Protein AF-A0A9P6KA94-F1 (afdb_monomer)

InterPro domains:
  IPR035969 Rab-GAP-TBC domain superfamily [SSF47923] (2-60)

pLDDT: mean 91.45, std 7.26, range [47.78, 97.81]

Sequence (97 aa):
VLTLCACTPPLEEAMQLWDFLLAWGIHLNIICIIAQMYLIRDDLMKQSSPMKMLRIFPELKAVKIIRETIRMIKLLPDGLYDLLVRHPYDPTVADQI

Secondary structure (DSSP, 8-state):
---TTTTSSPHHHHHHHHHHHHHH-GGGHHHHHHHHHHHTHHHHHH-S-HHHHHHSPPPP-HHHHHHHHHHHHTTS-HHHHHHHHHTTT-GGGGGG-

Solvent-accessible surface area (backbone atoms only — not comparable to full-atom values): 5694 Å² total; per-residue (Å²): 131,95,57,82,54,70,88,43,48,49,66,71,33,31,50,55,42,46,55,49,29,71,75,77,37,66,48,50,54,63,44,38,51,51,28,50,52,60,76,44,40,73,61,44,75,68,43,96,56,45,65,61,49,72,73,54,65,73,70,55,52,32,72,60,25,53,54,42,27,58,55,52,59,77,69,50,56,68,70,59,48,50,46,43,65,40,51,82,79,39,82,66,46,73,80,77,112

Radius of gyration: 14.34 Å; Cα contacts (8 Å, |Δi|>4): 62; chains: 1; bounding box: 34×26×33 Å

Structure (mmCIF, N/CA/C/O backbone):
data_AF-A0A9P6KA94-F1
#
_entry.id   AF-A0A9P6KA94-F1
#
loop_
_atom_site.group_PDB
_atom_site.id
_atom_site.type_symbol
_atom_site.label_atom_id
_atom_site.label_alt_id
_atom_site.label_comp_id
_atom_site.label_asym_id
_atom_site.label_entity_id
_atom_site.label_seq_id
_atom_site.pdbx_PDB_ins_code
_atom_site.Cartn_x
_atom_site.Cartn_y
_atom_site.Cartn_z
_atom_site.occupancy
_atom_site.B_iso_or_equiv
_atom_site.auth_seq_id
_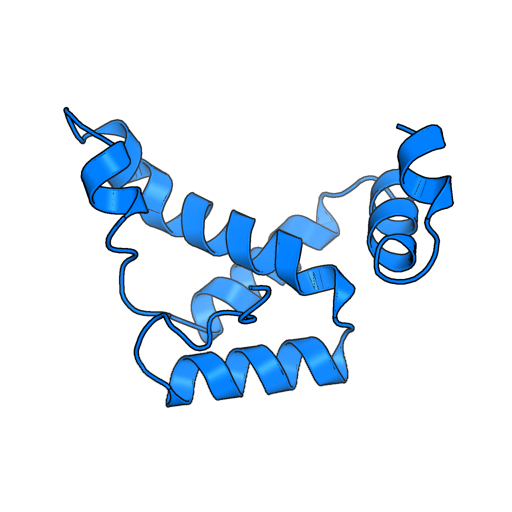atom_site.auth_comp_id
_atom_site.auth_asym_id
_atom_site.auth_atom_id
_atom_site.pdbx_PDB_model_num
ATOM 1 N N . VAL A 1 1 ? 9.177 9.720 7.944 1.00 47.78 1 VAL A N 1
ATOM 2 C CA . VAL A 1 1 ? 9.872 8.411 7.913 1.00 47.78 1 VAL A CA 1
ATOM 3 C C . VAL A 1 1 ? 9.020 7.464 7.085 1.00 47.78 1 VAL A C 1
ATOM 5 O O . VAL A 1 1 ? 7.832 7.373 7.368 1.00 47.78 1 VAL A O 1
ATOM 8 N N . LEU A 1 2 ? 9.572 6.831 6.047 1.00 66.69 2 LEU A N 1
ATOM 9 C CA . LEU A 1 2 ? 8.875 5.786 5.290 1.00 66.69 2 LEU A CA 1
ATOM 10 C C . LEU A 1 2 ? 8.915 4.502 6.126 1.00 66.69 2 LEU A C 1
ATOM 12 O O . LEU A 1 2 ? 9.944 3.841 6.183 1.00 66.69 2 LEU A O 1
ATOM 16 N N . THR A 1 3 ? 7.832 4.197 6.838 1.00 79.06 3 THR A N 1
ATOM 17 C CA . THR A 1 3 ? 7.803 3.067 7.784 1.00 79.06 3 THR A CA 1
ATOM 18 C C . THR A 1 3 ? 7.210 1.795 7.190 1.00 79.06 3 THR A C 1
ATOM 20 O O . THR A 1 3 ? 7.214 0.779 7.868 1.00 79.06 3 THR A O 1
ATOM 23 N N . LEU A 1 4 ? 6.685 1.824 5.956 1.00 80.06 4 LEU A N 1
ATOM 24 C CA . LEU A 1 4 ? 6.036 0.670 5.306 1.00 80.06 4 LEU A CA 1
ATOM 25 C C . LEU A 1 4 ? 5.015 -0.026 6.228 1.00 80.06 4 LEU A C 1
ATOM 27 O O . LEU A 1 4 ? 5.009 -1.243 6.366 1.00 80.06 4 LEU A O 1
ATOM 31 N N . CYS A 1 5 ? 4.173 0.761 6.900 1.00 80.44 5 CYS A N 1
ATOM 32 C CA . CYS A 1 5 ? 3.191 0.296 7.887 1.00 80.44 5 CYS A CA 1
ATOM 33 C C . CYS A 1 5 ? 3.764 -0.298 9.196 1.00 80.44 5 CYS A C 1
ATOM 35 O O . CYS A 1 5 ? 2.978 -0.743 10.023 1.00 80.44 5 CYS A O 1
ATOM 37 N N . ALA A 1 6 ? 5.077 -0.223 9.468 1.00 81.12 6 ALA A N 1
ATOM 38 C CA . ALA A 1 6 ? 5.692 -0.737 10.709 1.00 81.12 6 ALA A CA 1
ATOM 39 C C . ALA A 1 6 ? 5.104 -0.152 12.007 1.00 81.12 6 ALA A C 1
ATOM 41 O O . ALA A 1 6 ? 5.257 -0.731 13.078 1.00 81.12 6 ALA A O 1
ATOM 42 N N . CYS A 1 7 ? 4.482 1.028 11.930 1.00 81.81 7 CYS A N 1
ATOM 43 C CA . CYS A 1 7 ? 3.904 1.722 13.082 1.00 81.81 7 CYS A CA 1
ATOM 44 C C . CYS A 1 7 ? 2.398 1.477 13.248 1.00 81.81 7 CYS A C 1
ATOM 46 O O . CYS A 1 7 ? 1.806 2.032 14.171 1.00 81.81 7 CYS A O 1
ATOM 48 N N . THR A 1 8 ? 1.780 0.681 12.371 1.00 82.31 8 THR A N 1
ATOM 49 C CA . THR A 1 8 ? 0.367 0.311 12.475 1.00 82.31 8 THR A CA 1
ATOM 50 C C . THR A 1 8 ? 0.285 -1.123 13.000 1.00 82.31 8 THR A C 1
ATOM 52 O O . THR A 1 8 ? 0.821 -2.027 12.362 1.00 82.31 8 THR A O 1
ATOM 55 N N . PRO A 1 9 ? -0.335 -1.369 14.163 1.00 85.69 9 PRO A N 1
ATOM 56 C CA . PRO A 1 9 ? -0.457 -2.720 14.700 1.00 85.69 9 PRO A CA 1
ATOM 57 C C . PRO A 1 9 ? -1.427 -3.578 13.865 1.00 85.69 9 PRO A C 1
ATOM 59 O O . PRO A 1 9 ? -2.281 -3.019 13.172 1.00 85.69 9 PRO A O 1
ATOM 62 N N . PRO A 1 10 ? -1.374 -4.917 13.978 1.00 91.62 10 PRO A N 1
ATOM 63 C CA . PRO A 1 10 ? -0.339 -5.714 14.643 1.00 91.62 10 PRO A CA 1
ATOM 64 C C . PRO A 1 10 ? 0.870 -5.999 13.725 1.00 91.62 10 PRO A C 1
ATOM 66 O O . PRO A 1 10 ? 0.766 -5.962 12.500 1.00 91.62 10 PRO A O 1
ATOM 69 N N . LEU A 1 11 ? 2.027 -6.322 14.321 1.00 90.50 11 LEU A N 1
ATOM 70 C CA . LEU A 1 11 ? 3.278 -6.570 13.583 1.00 90.50 11 LEU A CA 1
ATOM 71 C C . LEU A 1 11 ? 3.181 -7.757 12.612 1.00 90.50 11 LEU A C 1
ATOM 73 O O . LEU A 1 11 ? 3.747 -7.693 11.528 1.00 90.50 11 LEU A O 1
ATOM 77 N N . GLU A 1 12 ? 2.456 -8.816 12.971 1.00 93.06 12 GLU A N 1
ATOM 78 C CA . GLU A 1 12 ? 2.278 -10.002 12.117 1.00 93.06 12 GLU A CA 1
ATOM 79 C C . GLU A 1 12 ? 1.638 -9.647 10.764 1.00 93.06 12 GLU A C 1
ATOM 81 O O . GLU A 1 12 ? 2.099 -10.077 9.709 1.00 93.06 12 GLU A O 1
ATOM 86 N N . GLU A 1 13 ? 0.639 -8.764 10.779 1.00 95.12 13 GLU A N 1
ATOM 87 C CA . GLU A 1 13 ? -0.016 -8.266 9.567 1.00 95.12 13 GLU A CA 1
ATOM 88 C C . GLU A 1 13 ? 0.932 -7.357 8.761 1.00 95.12 13 GLU A C 1
ATOM 90 O O . GLU A 1 13 ? 0.955 -7.402 7.530 1.00 95.12 13 GLU A O 1
ATOM 95 N N . ALA A 1 14 ? 1.774 -6.562 9.431 1.00 93.00 14 ALA A N 1
ATOM 96 C CA . ALA A 1 14 ? 2.810 -5.781 8.754 1.00 93.00 14 ALA A CA 1
ATOM 97 C C . ALA A 1 14 ? 3.855 -6.683 8.071 1.00 93.00 14 ALA A C 1
ATOM 99 O O . ALA A 1 14 ? 4.220 -6.424 6.925 1.00 93.00 14 ALA A O 1
ATOM 100 N N . MET A 1 15 ? 4.282 -7.771 8.722 1.00 94.50 15 MET A N 1
ATOM 101 C CA . MET A 1 15 ? 5.195 -8.758 8.135 1.00 94.50 15 MET A CA 1
ATOM 102 C C . MET A 1 15 ? 4.586 -9.412 6.893 1.00 94.50 15 MET A C 1
ATOM 104 O O . MET A 1 15 ? 5.240 -9.475 5.856 1.00 94.50 15 MET A O 1
ATOM 108 N N . GLN A 1 16 ? 3.309 -9.801 6.947 1.00 95.88 16 GLN A N 1
ATOM 109 C CA . GLN A 1 16 ? 2.626 -10.367 5.784 1.00 95.88 16 GLN A CA 1
ATOM 110 C C . GLN A 1 16 ? 2.526 -9.368 4.615 1.00 95.88 16 GLN A C 1
ATOM 112 O O . GLN A 1 16 ? 2.644 -9.751 3.448 1.00 95.88 16 GLN A O 1
ATOM 117 N N . LEU A 1 17 ? 2.328 -8.076 4.900 1.00 95.38 17 LEU A N 1
ATOM 118 C CA . LEU A 1 17 ? 2.397 -7.036 3.870 1.00 95.38 17 LEU A CA 1
ATOM 119 C C . LEU A 1 17 ? 3.804 -6.899 3.289 1.00 95.38 17 LEU A C 1
ATOM 121 O O . LEU A 1 17 ? 3.938 -6.677 2.087 1.00 95.38 17 LEU A O 1
ATOM 125 N N . TRP A 1 18 ? 4.848 -7.036 4.103 1.00 95.56 18 TRP A N 1
ATOM 126 C CA . TRP A 1 18 ? 6.225 -6.993 3.617 1.00 95.56 18 TRP A CA 1
ATOM 127 C C . TRP A 1 18 ? 6.560 -8.179 2.728 1.00 95.56 18 TRP A C 1
ATOM 129 O O . TRP A 1 18 ? 7.160 -7.959 1.681 1.00 95.56 18 TRP A O 1
ATOM 139 N N . ASP A 1 19 ? 6.106 -9.387 3.059 1.00 97.00 19 ASP A N 1
ATOM 140 C CA . ASP A 1 19 ? 6.265 -10.553 2.183 1.00 97.00 19 ASP A CA 1
ATOM 141 C C . ASP A 1 19 ? 5.652 -10.287 0.801 1.00 97.00 19 ASP A C 1
ATOM 143 O O . ASP A 1 19 ? 6.269 -10.547 -0.233 1.00 97.00 19 ASP A O 1
ATOM 147 N N . PHE A 1 20 ? 4.461 -9.681 0.769 1.00 96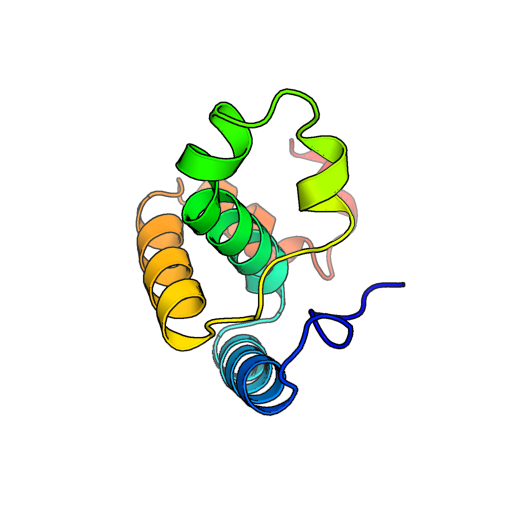.75 20 PHE A N 1
ATOM 148 C CA . PHE A 1 20 ? 3.816 -9.270 -0.475 1.00 96.75 20 PHE A CA 1
ATOM 149 C C . PHE A 1 20 ? 4.622 -8.204 -1.235 1.00 96.75 20 PHE A C 1
ATOM 151 O O . PHE A 1 20 ? 4.856 -8.357 -2.433 1.00 96.75 20 PHE A O 1
ATOM 158 N N . LEU A 1 21 ? 5.072 -7.143 -0.559 1.00 95.69 21 LEU A N 1
ATOM 159 C CA . LEU A 1 21 ? 5.844 -6.061 -1.182 1.00 95.69 21 LEU A CA 1
ATOM 160 C C . LEU A 1 21 ? 7.211 -6.534 -1.691 1.00 95.69 21 LEU A C 1
ATOM 162 O O . LEU A 1 21 ? 7.660 -6.078 -2.739 1.00 95.69 21 LEU A O 1
ATOM 166 N N . LEU A 1 22 ? 7.870 -7.449 -0.980 1.00 95.44 22 LEU A N 1
ATOM 167 C CA . LEU A 1 22 ? 9.151 -8.022 -1.390 1.00 95.44 22 LEU A CA 1
ATOM 168 C C . LEU A 1 22 ? 8.990 -8.983 -2.573 1.00 95.44 22 LEU A C 1
ATOM 170 O O . LEU A 1 22 ? 9.849 -9.003 -3.450 1.00 95.44 22 LEU A O 1
ATOM 174 N N . ALA A 1 23 ? 7.888 -9.735 -2.635 1.00 96.75 23 ALA A N 1
ATOM 175 C CA . ALA A 1 23 ? 7.617 -10.652 -3.741 1.00 96.75 23 ALA A CA 1
ATOM 176 C C . ALA A 1 23 ? 7.127 -9.948 -5.020 1.00 96.75 23 ALA A C 1
ATOM 178 O O . ALA A 1 23 ? 7.490 -10.364 -6.118 1.00 96.75 23 ALA A O 1
ATOM 179 N N . TRP A 1 24 ? 6.300 -8.903 -4.897 1.00 94.75 24 TRP A N 1
ATOM 180 C CA . TRP A 1 24 ? 5.635 -8.249 -6.039 1.00 94.75 24 TRP A CA 1
ATOM 181 C C . TRP A 1 24 ? 6.200 -6.870 -6.392 1.00 94.75 24 TRP A C 1
ATOM 183 O O . TRP A 1 24 ? 5.965 -6.369 -7.491 1.00 94.75 24 TRP A O 1
ATOM 193 N N . GLY A 1 25 ? 6.966 -6.259 -5.491 1.00 95.06 25 GLY A N 1
ATOM 194 C CA . GLY A 1 25 ? 7.650 -4.989 -5.699 1.00 95.06 25 GLY A CA 1
ATOM 195 C C . GLY A 1 25 ? 7.185 -3.881 -4.753 1.00 95.06 25 GLY A C 1
ATOM 196 O O . GLY A 1 25 ? 5.994 -3.663 -4.518 1.00 95.06 25 GLY A O 1
ATOM 197 N N . ILE A 1 26 ? 8.158 -3.112 -4.253 1.00 95.06 26 ILE A N 1
ATOM 198 C CA . ILE A 1 26 ? 7.937 -2.069 -3.239 1.00 95.06 26 ILE A CA 1
ATOM 199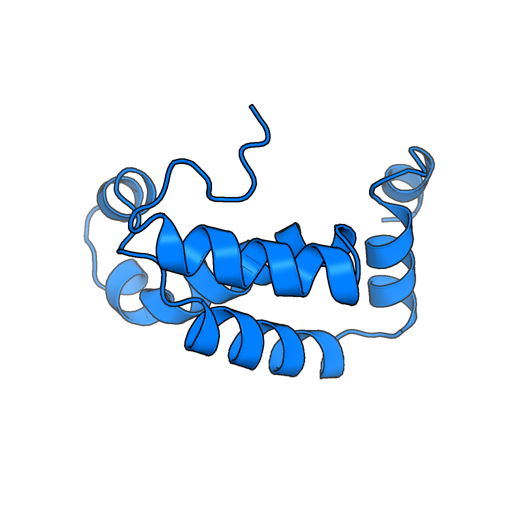 C C . ILE A 1 26 ? 7.061 -0.911 -3.730 1.00 95.06 26 ILE A C 1
ATOM 201 O O . ILE A 1 26 ? 6.424 -0.226 -2.929 1.00 95.06 26 ILE A O 1
ATOM 205 N N . HIS A 1 27 ? 6.977 -0.726 -5.051 1.00 94.81 27 HIS A N 1
ATOM 206 C CA . HIS A 1 27 ? 6.121 0.273 -5.683 1.00 94.81 27 HIS A CA 1
ATOM 207 C C . HIS A 1 27 ? 4.641 0.129 -5.286 1.00 94.81 27 HIS A C 1
ATOM 209 O O . HIS A 1 27 ? 3.900 1.111 -5.250 1.00 94.81 27 HIS A O 1
ATOM 215 N N . LEU A 1 28 ? 4.208 -1.079 -4.913 1.00 96.25 28 LEU A N 1
ATOM 216 C CA . LEU A 1 28 ? 2.834 -1.352 -4.498 1.00 96.25 28 LEU A CA 1
ATOM 217 C C . LEU A 1 28 ? 2.474 -0.776 -3.123 1.00 96.25 28 LEU A C 1
ATOM 219 O O . LEU A 1 28 ? 1.291 -0.733 -2.784 1.00 96.25 28 LEU A O 1
ATOM 223 N N . ASN A 1 29 ? 3.443 -0.283 -2.343 1.00 94.69 29 ASN A N 1
ATOM 224 C CA . ASN A 1 29 ? 3.183 0.286 -1.020 1.00 94.69 29 ASN A CA 1
ATOM 225 C C . ASN A 1 29 ? 2.173 1.449 -1.066 1.00 94.69 29 ASN A C 1
ATOM 227 O O . ASN A 1 29 ? 1.309 1.542 -0.196 1.00 94.69 29 ASN A O 1
ATOM 231 N N . ILE A 1 30 ? 2.223 2.293 -2.104 1.00 93.44 30 ILE A N 1
ATOM 232 C CA . ILE A 1 30 ? 1.252 3.387 -2.285 1.00 93.44 30 ILE A CA 1
ATOM 233 C C . ILE A 1 30 ? -0.166 2.825 -2.443 1.00 93.44 30 ILE A C 1
ATOM 235 O O . ILE A 1 30 ? -1.098 3.296 -1.790 1.00 93.44 30 ILE A O 1
ATOM 239 N N . ILE A 1 31 ? -0.332 1.774 -3.247 1.00 96.12 31 ILE A N 1
ATOM 240 C CA . ILE A 1 31 ? -1.637 1.141 -3.457 1.00 96.12 31 ILE A CA 1
ATOM 241 C C . ILE A 1 31 ? -2.118 0.446 -2.179 1.00 96.12 31 ILE A C 1
ATOM 243 O O . ILE A 1 31 ? -3.296 0.546 -1.853 1.00 96.12 31 ILE A O 1
ATOM 247 N N . CYS A 1 32 ? -1.228 -0.165 -1.390 1.00 95.50 32 CYS A N 1
ATOM 248 C CA . CYS A 1 32 ? -1.579 -0.715 -0.077 1.00 95.50 32 CYS A CA 1
ATOM 249 C C . CYS A 1 32 ? -2.126 0.353 0.885 1.00 95.50 32 CYS A C 1
ATOM 251 O O . CYS A 1 32 ? -3.037 0.066 1.663 1.00 95.50 32 CYS A O 1
ATOM 253 N N . ILE A 1 33 ? -1.610 1.585 0.847 1.00 92.81 33 ILE A N 1
ATOM 254 C CA . ILE A 1 33 ? -2.138 2.701 1.651 1.00 92.81 33 ILE A CA 1
ATOM 255 C C . ILE A 1 33 ? -3.517 3.131 1.132 1.00 92.81 33 ILE A C 1
ATOM 257 O O . ILE A 1 33 ? -4.449 3.300 1.920 1.00 92.81 33 ILE A O 1
ATOM 261 N N . ILE A 1 34 ? -3.685 3.240 -0.189 1.00 94.75 34 ILE A N 1
ATOM 262 C CA . ILE A 1 34 ? -4.981 3.564 -0.809 1.00 94.75 34 ILE A CA 1
ATOM 263 C C . ILE A 1 34 ? -6.025 2.488 -0.478 1.00 94.75 34 ILE A C 1
ATOM 265 O O . ILE A 1 34 ? -7.152 2.816 -0.112 1.00 94.75 34 ILE A O 1
ATOM 269 N N . ALA A 1 35 ? -5.649 1.211 -0.525 1.00 95.81 35 ALA A N 1
ATOM 270 C CA . ALA A 1 35 ? -6.492 0.087 -0.138 1.00 95.81 35 ALA A CA 1
ATOM 271 C C . ALA A 1 35 ? -6.919 0.173 1.336 1.00 95.81 35 ALA A C 1
ATOM 273 O O . ALA A 1 35 ? -8.097 -0.008 1.640 1.00 95.81 35 ALA A O 1
ATOM 274 N N . GLN A 1 36 ? -6.006 0.516 2.252 1.00 93.19 36 GLN A N 1
ATOM 275 C CA . GLN A 1 36 ? -6.348 0.749 3.661 1.00 93.19 36 GLN A CA 1
ATOM 276 C C . GLN A 1 36 ? -7.374 1.874 3.823 1.00 93.19 36 GLN A C 1
ATOM 278 O O . GLN A 1 36 ? -8.372 1.690 4.518 1.00 93.19 36 GLN A O 1
ATOM 283 N N . MET A 1 37 ? -7.170 3.010 3.148 1.00 92.69 37 MET A N 1
ATOM 284 C CA . MET A 1 37 ? -8.116 4.131 3.170 1.00 92.69 37 MET A CA 1
ATOM 285 C C . MET A 1 37 ? -9.476 3.743 2.588 1.00 92.69 37 MET A C 1
ATOM 287 O O . MET A 1 37 ? -10.518 4.090 3.141 1.00 92.69 37 MET A O 1
ATOM 291 N N . TYR A 1 38 ? -9.474 2.986 1.494 1.00 95.00 38 TYR A N 1
ATOM 292 C CA . TYR A 1 38 ? -10.687 2.502 0.854 1.00 95.00 38 TYR A CA 1
ATOM 293 C C . TYR A 1 38 ? -11.490 1.570 1.770 1.00 95.00 38 TYR A C 1
ATOM 295 O O . TYR A 1 38 ? -12.713 1.687 1.836 1.00 95.00 38 TYR A O 1
ATOM 303 N N . LEU A 1 39 ? -10.821 0.686 2.518 1.00 93.94 39 LEU A N 1
ATOM 304 C CA . LEU A 1 39 ? -11.470 -0.232 3.461 1.00 93.94 39 LEU A CA 1
ATOM 305 C C . LEU A 1 39 ? -12.167 0.488 4.624 1.00 93.94 39 LEU A C 1
ATOM 307 O O . LEU A 1 39 ? -13.119 -0.056 5.176 1.00 93.94 39 LEU A O 1
ATOM 311 N N . ILE A 1 40 ? -11.717 1.693 4.983 1.00 93.00 40 ILE A N 1
ATOM 312 C CA . ILE A 1 40 ? -12.287 2.497 6.076 1.00 93.00 40 ILE A CA 1
ATOM 313 C C . ILE A 1 40 ? -13.150 3.659 5.567 1.00 93.00 40 ILE A C 1
ATOM 315 O O . ILE A 1 40 ? -13.614 4.474 6.361 1.00 93.00 40 ILE A O 1
ATOM 319 N N . ARG A 1 41 ? -13.360 3.768 4.248 1.00 93.81 41 ARG A N 1
ATOM 320 C CA . ARG A 1 41 ? -13.955 4.956 3.614 1.00 93.81 41 ARG A CA 1
ATOM 321 C C . ARG A 1 41 ? -15.345 5.291 4.164 1.00 93.81 41 ARG A C 1
ATOM 323 O O . ARG A 1 41 ? -15.658 6.458 4.357 1.00 93.81 41 ARG A O 1
ATOM 330 N N . ASP A 1 42 ? -16.176 4.279 4.418 1.00 93.50 42 ASP A N 1
ATOM 331 C CA . ASP A 1 42 ? -17.572 4.494 4.802 1.00 93.50 42 ASP A CA 1
ATOM 332 C C . ASP A 1 42 ? -17.643 5.031 6.237 1.00 93.50 42 ASP A C 1
ATOM 334 O O . ASP A 1 42 ? -18.499 5.856 6.550 1.00 93.50 42 ASP A O 1
ATOM 338 N N . ASP A 1 43 ? -16.713 4.610 7.095 1.00 90.94 43 ASP A N 1
ATOM 339 C CA . ASP A 1 43 ? -16.558 5.137 8.448 1.00 90.94 43 ASP A CA 1
ATOM 340 C C . ASP A 1 43 ? -15.941 6.538 8.413 1.00 90.94 43 ASP A C 1
ATOM 342 O O . ASP A 1 43 ? -16.423 7.443 9.094 1.00 90.94 43 ASP A O 1
ATOM 346 N N . LEU A 1 44 ? -14.939 6.747 7.552 1.00 90.56 44 LEU A N 1
ATOM 347 C CA . LEU A 1 44 ? -14.284 8.038 7.355 1.00 90.56 44 LEU A CA 1
ATOM 348 C C . LEU A 1 44 ? -15.281 9.121 6.913 1.00 90.56 44 LEU A C 1
ATOM 350 O O . LEU A 1 44 ? -15.259 10.223 7.455 1.00 90.56 44 LEU A O 1
ATOM 354 N N . MET A 1 45 ? -16.187 8.795 5.986 1.00 91.69 45 MET A N 1
ATOM 355 C CA . MET A 1 45 ? -17.213 9.715 5.474 1.00 91.69 45 MET A CA 1
ATOM 356 C C . MET A 1 45 ? -18.327 10.017 6.489 1.00 91.69 45 MET A C 1
ATOM 358 O O . MET A 1 45 ? -19.013 11.027 6.356 1.00 91.69 45 MET A O 1
ATOM 362 N N . LYS A 1 46 ? -18.515 9.169 7.510 1.00 92.56 46 LYS A N 1
ATOM 363 C CA . LYS A 1 46 ? -19.490 9.389 8.596 1.00 92.56 46 LYS A CA 1
ATOM 364 C C . LYS A 1 46 ? -18.922 10.211 9.756 1.00 92.56 46 LYS A C 1
ATOM 366 O O . LYS A 1 46 ? -19.690 10.718 10.572 1.00 92.56 46 LYS A O 1
ATOM 371 N N . GLN A 1 47 ? -17.599 10.320 9.878 1.00 88.69 47 GLN A N 1
ATOM 372 C CA . GLN A 1 47 ? -16.962 11.031 10.985 1.00 88.69 47 GLN A CA 1
ATOM 373 C C . GLN A 1 47 ? -17.073 12.550 10.821 1.00 88.69 47 GLN A C 1
ATOM 375 O O . GLN A 1 47 ? -16.696 13.112 9.798 1.00 88.69 47 GLN A O 1
ATOM 380 N N . SER A 1 48 ? -17.484 13.240 11.888 1.00 88.81 48 SER A N 1
ATOM 381 C CA . SER A 1 48 ? -17.496 14.711 11.940 1.00 88.81 48 SER A CA 1
ATOM 382 C C . SER A 1 48 ? -16.092 15.326 11.924 1.00 88.81 48 SER A C 1
ATOM 384 O O . SER A 1 48 ? -15.920 16.486 11.560 1.00 88.81 48 SER A O 1
ATOM 386 N N . SER A 1 49 ? -15.071 14.551 12.309 1.00 88.38 49 SER A N 1
ATOM 387 C CA . SER A 1 49 ? -13.661 14.937 12.236 1.00 88.38 49 SER A CA 1
ATOM 388 C C . SER A 1 49 ? -12.816 13.780 11.680 1.00 88.38 49 SER A C 1
ATOM 390 O O . SER A 1 49 ? -12.206 13.034 12.452 1.00 88.38 49 SER A O 1
ATOM 392 N N . PRO A 1 50 ? -12.744 13.625 10.343 1.00 86.44 50 PRO A N 1
ATOM 393 C CA . PRO A 1 50 ? -12.014 12.535 9.677 1.00 86.44 50 PRO A CA 1
ATOM 394 C C . PRO A 1 50 ? -10.536 12.451 10.085 1.00 86.44 50 PRO A C 1
ATOM 396 O O . PRO A 1 50 ? -9.960 11.372 10.208 1.00 86.44 50 PRO A O 1
ATOM 399 N N . MET A 1 51 ? -9.939 13.604 10.395 1.00 86.31 51 MET A N 1
ATOM 400 C CA . MET A 1 51 ? -8.563 13.725 10.882 1.00 86.31 51 MET A CA 1
ATOM 401 C C . MET A 1 51 ? -8.280 12.915 12.154 1.00 86.31 51 MET A C 1
ATOM 403 O O . MET A 1 51 ? -7.142 12.497 12.355 1.00 86.31 51 MET A O 1
ATOM 407 N N . LYS A 1 52 ? -9.276 12.673 13.019 1.00 84.00 52 LYS A N 1
ATOM 408 C CA . LYS A 1 52 ? -9.085 11.821 14.206 1.00 84.00 52 LYS A CA 1
ATOM 409 C C . LYS A 1 52 ? -8.818 10.370 13.812 1.00 84.00 52 LYS A C 1
ATOM 411 O O . LYS A 1 52 ? -7.911 9.754 14.360 1.00 84.00 52 LYS A O 1
ATOM 416 N N . MET A 1 53 ? -9.565 9.865 12.834 1.00 83.25 53 MET A N 1
ATOM 417 C CA . MET A 1 53 ? -9.421 8.500 12.330 1.00 83.25 53 MET A CA 1
ATOM 418 C C . MET A 1 53 ? -8.133 8.325 11.518 1.00 83.25 53 MET A C 1
ATOM 420 O O . MET A 1 53 ? -7.472 7.304 11.626 1.00 83.25 53 MET A O 1
ATOM 424 N N . LEU A 1 54 ? -7.713 9.345 10.763 1.00 84.00 54 LEU A N 1
ATOM 425 C CA . LEU A 1 54 ? -6.449 9.291 10.015 1.00 84.00 54 LEU A CA 1
ATOM 426 C C . LEU A 1 54 ? -5.204 9.370 10.913 1.00 84.00 54 LEU A C 1
ATOM 428 O O . LEU A 1 54 ? -4.133 8.929 10.508 1.00 84.00 54 LEU A O 1
ATOM 432 N N . ARG A 1 55 ? -5.322 9.927 12.126 1.00 83.50 55 ARG A N 1
ATOM 433 C CA . ARG A 1 55 ? -4.230 9.928 13.117 1.00 83.50 55 ARG A CA 1
ATOM 434 C C . ARG A 1 55 ? -4.072 8.588 13.826 1.00 83.50 55 ARG A C 1
ATOM 436 O O . ARG A 1 55 ? -2.959 8.247 14.209 1.00 83.50 55 ARG A O 1
ATOM 443 N N . ILE A 1 56 ? -5.171 7.865 14.021 1.00 81.50 56 ILE A N 1
ATOM 444 C CA . ILE A 1 56 ? -5.195 6.548 14.659 1.00 81.50 56 ILE A CA 1
ATOM 445 C C . ILE A 1 56 ? -5.801 5.583 13.650 1.00 81.50 56 ILE A C 1
ATOM 447 O O . ILE A 1 56 ? -7.003 5.309 13.673 1.00 81.50 56 ILE A O 1
ATOM 451 N N . PHE A 1 57 ? -4.959 5.122 12.727 1.00 82.06 57 PHE A N 1
ATOM 452 C CA . PHE A 1 57 ? -5.389 4.155 11.731 1.00 82.06 57 PHE A CA 1
ATOM 453 C C . PHE A 1 57 ? -5.881 2.875 12.418 1.00 82.06 57 PHE A C 1
ATOM 455 O O . PHE A 1 57 ? -5.286 2.451 13.414 1.00 82.06 57 PHE A O 1
ATOM 462 N N . PRO A 1 58 ? -6.948 2.248 11.900 1.00 86.56 58 PRO A N 1
ATOM 463 C CA . PRO A 1 58 ? -7.365 0.938 12.374 1.00 86.56 58 PRO A CA 1
ATOM 464 C C . PRO A 1 58 ? -6.258 -0.101 12.207 1.00 86.56 58 PRO A C 1
ATOM 466 O O . PRO A 1 58 ? -5.346 0.070 11.397 1.00 86.56 58 PRO A O 1
ATOM 469 N N . GLU A 1 59 ? -6.385 -1.200 12.945 1.00 90.88 59 GLU A N 1
ATOM 470 C CA . GLU A 1 59 ? -5.467 -2.331 12.834 1.00 90.88 59 GLU A CA 1
ATOM 471 C C . GLU A 1 59 ? -5.337 -2.827 11.389 1.00 90.88 59 GLU A C 1
ATOM 473 O O . GLU A 1 59 ? -6.321 -2.896 10.635 1.00 90.88 59 GLU A O 1
ATOM 478 N N . LEU A 1 60 ? -4.111 -3.200 11.025 1.00 90.50 60 LEU A N 1
ATOM 479 C CA . LEU A 1 60 ? -3.794 -3.789 9.735 1.00 90.50 60 LEU A CA 1
ATOM 480 C C . LEU A 1 60 ? -4.560 -5.095 9.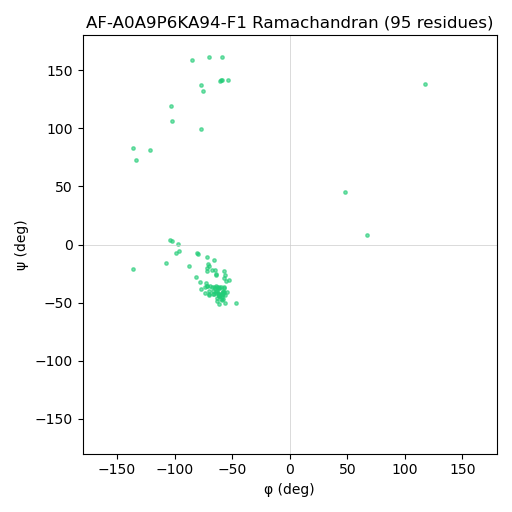539 1.00 90.50 60 LEU A C 1
ATOM 482 O O . LEU A 1 60 ? -4.725 -5.904 10.446 1.00 90.50 60 LEU A O 1
ATOM 486 N N . LYS A 1 61 ? -5.024 -5.285 8.306 1.00 94.38 61 LYS A N 1
ATOM 487 C CA . LYS A 1 61 ? -5.671 -6.513 7.837 1.00 94.38 61 LYS A CA 1
ATOM 488 C C . LYS A 1 61 ? -5.053 -6.869 6.494 1.00 94.38 61 LYS A C 1
ATOM 490 O O . LYS A 1 61 ? -5.673 -6.650 5.451 1.00 94.38 61 LYS A O 1
ATOM 495 N N . ALA A 1 62 ? -3.816 -7.345 6.516 1.00 95.31 62 ALA A N 1
ATOM 496 C CA . ALA A 1 62 ? -2.946 -7.611 5.380 1.00 95.31 62 ALA A CA 1
ATOM 497 C C . ALA A 1 62 ? -3.662 -8.377 4.275 1.00 95.31 62 ALA A C 1
ATOM 499 O O . ALA A 1 62 ? -3.704 -7.904 3.146 1.00 95.31 62 ALA A O 1
ATOM 500 N N . VAL A 1 63 ? -4.337 -9.486 4.588 1.00 96.50 63 VAL A N 1
ATOM 501 C CA . VAL A 1 63 ? -5.073 -10.273 3.580 1.00 96.50 63 VAL A CA 1
ATOM 502 C C . VAL A 1 63 ? -6.134 -9.437 2.850 1.00 96.50 63 VAL A C 1
ATOM 504 O O . VAL A 1 63 ? -6.298 -9.563 1.633 1.00 96.50 63 VAL A O 1
ATOM 507 N N . LYS A 1 64 ? -6.859 -8.568 3.567 1.00 97.06 64 LYS A N 1
ATOM 508 C CA . LYS A 1 64 ? -7.866 -7.678 2.961 1.00 97.06 64 LYS A CA 1
ATOM 509 C C . LYS A 1 64 ? -7.203 -6.592 2.122 1.00 97.06 64 LYS A C 1
ATOM 511 O O . LYS A 1 64 ? -7.664 -6.332 1.015 1.00 97.06 64 LYS A O 1
ATOM 516 N N . ILE A 1 65 ? -6.124 -6.007 2.637 1.00 96.94 65 ILE A N 1
ATOM 517 C CA . ILE A 1 65 ? -5.346 -4.967 1.960 1.00 96.94 65 ILE A CA 1
ATOM 518 C C . ILE A 1 65 ? -4.757 -5.522 0.661 1.00 96.94 65 ILE A C 1
ATOM 520 O O . ILE A 1 65 ? -5.012 -4.958 -0.390 1.00 96.94 65 ILE A O 1
ATOM 524 N N . ILE A 1 66 ? -4.070 -6.666 0.697 1.00 97.38 66 ILE A N 1
ATOM 525 C CA . ILE A 1 66 ? -3.469 -7.324 -0.475 1.00 97.38 66 ILE A CA 1
ATOM 526 C C . ILE A 1 66 ? -4.534 -7.638 -1.526 1.00 97.38 66 ILE A C 1
ATOM 528 O O . ILE A 1 66 ? -4.352 -7.341 -2.706 1.00 97.38 66 ILE A O 1
ATOM 532 N N . ARG A 1 67 ? -5.672 -8.212 -1.111 1.00 97.81 67 ARG A N 1
ATOM 533 C CA . ARG A 1 67 ? -6.776 -8.523 -2.029 1.00 97.81 67 ARG A CA 1
ATOM 534 C C . ARG A 1 67 ? -7.282 -7.271 -2.740 1.00 97.81 67 ARG A C 1
ATOM 536 O O . ARG A 1 67 ? -7.506 -7.302 -3.949 1.00 97.81 67 ARG A O 1
ATOM 543 N N . GLU A 1 68 ? -7.469 -6.192 -1.990 1.00 97.81 68 GLU A N 1
ATOM 544 C CA . GLU A 1 68 ? -7.950 -4.927 -2.529 1.00 97.81 68 GLU A CA 1
ATOM 545 C C . GLU A 1 68 ? -6.895 -4.255 -3.419 1.00 97.81 68 GLU A C 1
ATOM 547 O O . GLU A 1 68 ? -7.222 -3.808 -4.514 1.00 97.81 68 GLU A O 1
ATOM 552 N N . THR A 1 69 ? -5.619 -4.299 -3.030 1.00 97.44 69 THR A N 1
ATOM 553 C CA . THR A 1 69 ? -4.483 -3.844 -3.840 1.00 97.44 69 THR A CA 1
ATOM 554 C C . THR A 1 69 ? -4.450 -4.548 -5.196 1.00 97.44 69 THR A C 1
ATOM 556 O O . THR A 1 69 ? -4.421 -3.885 -6.230 1.00 97.44 69 THR A O 1
ATOM 559 N N . ILE A 1 70 ? -4.543 -5.883 -5.227 1.00 96.69 70 ILE A N 1
ATOM 560 C CA . ILE A 1 70 ? -4.571 -6.657 -6.481 1.00 96.69 70 ILE A CA 1
ATOM 561 C C . ILE A 1 70 ? -5.792 -6.285 -7.334 1.00 96.69 70 ILE A C 1
ATOM 563 O O . ILE A 1 70 ? -5.692 -6.225 -8.560 1.00 96.69 70 ILE A O 1
ATOM 567 N N . ARG A 1 71 ? -6.950 -6.032 -6.708 1.00 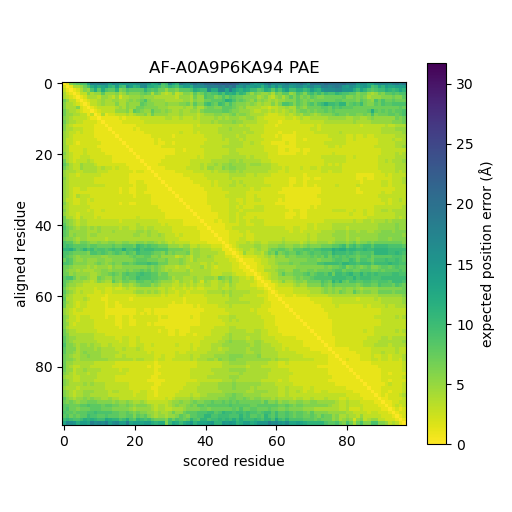97.56 71 ARG A N 1
ATOM 568 C CA . ARG A 1 71 ? -8.151 -5.573 -7.419 1.00 97.56 71 ARG A CA 1
ATOM 569 C C . ARG A 1 71 ? -7.924 -4.206 -8.063 1.00 97.56 71 ARG A C 1
ATOM 571 O O . ARG A 1 71 ? -8.268 -4.042 -9.227 1.00 97.56 71 ARG A O 1
ATOM 578 N N . MET A 1 72 ? -7.341 -3.259 -7.329 1.00 96.94 72 MET A N 1
ATOM 579 C CA . MET A 1 72 ? -7.079 -1.895 -7.795 1.00 96.94 72 MET A CA 1
ATOM 580 C C . MET A 1 72 ? -6.055 -1.852 -8.928 1.00 96.94 72 MET A C 1
ATOM 582 O O . MET A 1 72 ? -6.293 -1.158 -9.908 1.00 96.94 72 MET A O 1
ATOM 586 N N . ILE A 1 73 ? -4.969 -2.630 -8.844 1.00 96.06 73 ILE A N 1
ATOM 587 C CA . ILE A 1 73 ? -3.926 -2.672 -9.887 1.00 96.06 73 ILE A CA 1
ATOM 588 C C . ILE A 1 73 ? -4.519 -3.052 -11.247 1.00 96.06 73 ILE A C 1
ATOM 590 O O . ILE A 1 73 ? -4.190 -2.436 -12.252 1.00 96.06 73 ILE A O 1
ATOM 594 N N . LYS A 1 74 ? -5.452 -4.010 -11.276 1.00 95.00 74 LYS A N 1
ATOM 595 C CA . LYS A 1 74 ? -6.128 -4.449 -12.511 1.00 95.00 74 LYS A CA 1
ATOM 596 C C . LYS A 1 74 ? -7.018 -3.379 -13.152 1.00 95.00 74 LYS A C 1
ATOM 598 O O . LYS A 1 74 ? -7.475 -3.578 -14.272 1.00 95.00 74 LYS A O 1
ATOM 603 N N . LEU A 1 75 ? -7.321 -2.301 -12.431 1.00 96.19 75 LEU A N 1
ATOM 60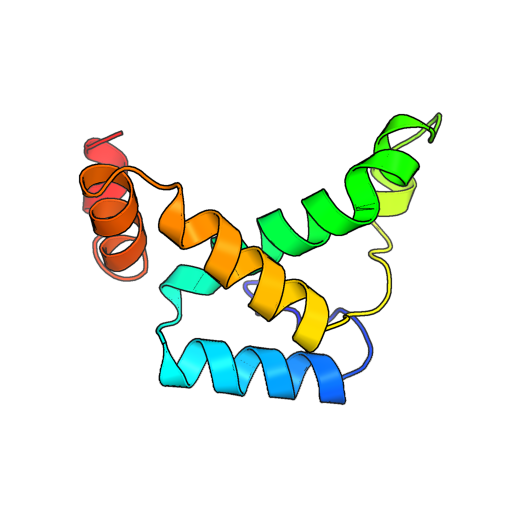4 C CA . LEU A 1 75 ? -8.132 -1.182 -12.913 1.00 96.19 75 LEU A CA 1
ATOM 605 C C . LEU A 1 75 ? -7.272 0.003 -13.370 1.00 96.19 75 LEU A C 1
ATOM 607 O O . LEU A 1 75 ? -7.818 0.973 -13.895 1.00 96.19 75 LEU A O 1
ATOM 611 N N . LEU A 1 76 ? -5.956 -0.039 -13.144 1.00 95.38 76 LEU A N 1
ATOM 612 C CA . LEU A 1 76 ? -5.061 1.044 -13.530 1.00 95.38 76 LEU A CA 1
ATOM 613 C C . LEU A 1 76 ? -4.781 0.989 -15.037 1.00 95.38 76 LEU A C 1
ATOM 615 O O . LEU A 1 76 ? -4.518 -0.091 -15.562 1.00 95.38 76 LEU A O 1
ATOM 619 N N . PRO A 1 77 ? -4.780 2.138 -15.735 1.00 96.62 77 PRO A N 1
ATOM 620 C CA . PRO A 1 77 ? -4.235 2.217 -17.083 1.00 96.62 77 PRO A CA 1
ATOM 621 C C . PRO A 1 77 ? -2.760 1.803 -17.099 1.00 96.62 77 PRO A C 1
ATOM 623 O O . PRO A 1 77 ? -2.005 2.201 -16.208 1.00 96.62 77 PRO A O 1
ATOM 626 N N . ASP A 1 78 ? -2.334 1.089 -18.141 1.00 95.62 78 ASP A N 1
ATOM 627 C CA . ASP A 1 78 ? -0.970 0.548 -18.243 1.00 95.62 78 ASP A CA 1
ATOM 628 C C . ASP A 1 78 ? 0.110 1.629 -18.082 1.00 95.62 78 ASP A C 1
ATOM 630 O O . ASP A 1 78 ? 1.087 1.428 -17.365 1.00 95.62 78 ASP A O 1
ATOM 634 N N . GLY A 1 79 ? -0.094 2.814 -18.670 1.00 95.00 79 GLY A N 1
ATOM 635 C CA . GLY A 1 79 ? 0.845 3.934 -18.536 1.00 95.00 79 GLY A CA 1
ATOM 636 C C . GLY A 1 79 ? 0.979 4.450 -17.099 1.00 95.00 79 GLY A C 1
ATOM 637 O O . GLY A 1 79 ? 2.074 4.791 -16.663 1.00 95.00 79 GLY A O 1
ATOM 638 N N . LEU A 1 80 ? -0.112 4.455 -16.326 1.00 94.25 80 LEU A N 1
ATOM 639 C CA . LEU A 1 80 ? -0.062 4.842 -14.914 1.00 94.25 80 LEU A CA 1
ATOM 640 C C . LEU A 1 80 ? 0.604 3.754 -14.064 1.00 94.25 80 LEU A C 1
ATOM 642 O O . LEU A 1 80 ? 1.331 4.068 -13.121 1.00 94.25 80 LEU A O 1
ATOM 646 N N . TYR A 1 81 ? 0.370 2.482 -14.394 1.00 95.56 81 TYR A N 1
ATOM 647 C CA . TYR A 1 81 ? 1.050 1.378 -13.727 1.00 95.56 81 TYR A CA 1
ATOM 648 C C . TYR A 1 81 ? 2.564 1.410 -13.985 1.00 95.56 81 TYR A C 1
ATOM 650 O O . TYR A 1 81 ? 3.333 1.233 -13.044 1.00 95.56 81 TYR A O 1
ATOM 658 N N . ASP A 1 82 ? 3.001 1.728 -15.205 1.00 95.69 82 ASP A N 1
ATOM 659 C CA . ASP A 1 82 ? 4.421 1.918 -15.527 1.00 95.69 82 ASP A CA 1
ATOM 660 C C . ASP A 1 82 ? 5.064 3.035 -14.684 1.00 95.69 82 ASP A C 1
ATOM 662 O O . ASP A 1 82 ? 6.096 2.817 -14.042 1.00 95.69 82 ASP A O 1
ATOM 666 N N . LEU A 1 83 ? 4.413 4.202 -14.593 1.00 95.69 83 LEU A N 1
ATOM 667 C CA . LEU A 1 83 ? 4.871 5.302 -13.734 1.00 95.69 83 LEU A CA 1
ATOM 668 C C . LEU A 1 83 ? 4.977 4.865 -12.265 1.00 95.69 83 LEU A C 1
ATOM 670 O O . LEU A 1 83 ? 5.966 5.159 -11.591 1.00 95.69 83 LEU A O 1
ATOM 674 N N . LEU A 1 84 ? 3.994 4.104 -11.773 1.00 94.50 84 LEU A N 1
ATOM 675 C CA . LEU A 1 84 ? 4.038 3.516 -10.436 1.00 94.50 84 LEU A CA 1
ATOM 676 C C . LEU A 1 84 ? 5.216 2.555 -10.275 1.00 94.50 84 LEU A C 1
ATOM 678 O O . LEU A 1 84 ? 5.890 2.622 -9.258 1.00 94.50 84 LEU A O 1
ATOM 682 N N . VAL A 1 85 ? 5.515 1.681 -11.230 1.00 96.12 85 VAL A N 1
ATOM 683 C CA . VAL A 1 85 ? 6.657 0.759 -11.112 1.00 96.12 85 VAL A CA 1
ATOM 684 C C . VAL A 1 85 ? 7.984 1.521 -11.009 1.00 96.12 85 VAL A C 1
ATOM 686 O O . VAL A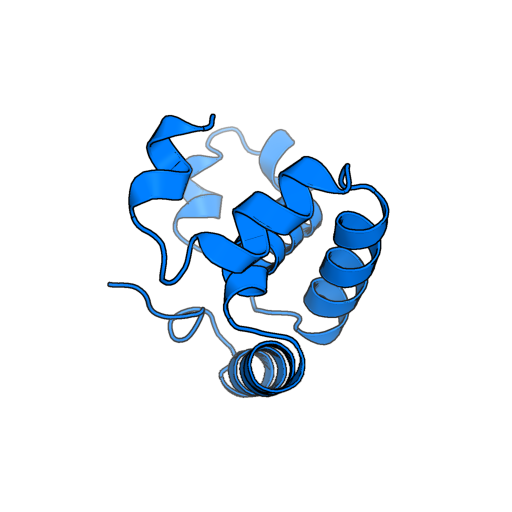 1 85 ? 8.860 1.112 -10.242 1.00 96.12 85 VAL A O 1
ATOM 689 N N . ARG A 1 86 ? 8.127 2.635 -11.736 1.00 96.19 86 ARG A N 1
ATOM 690 C CA . ARG A 1 86 ? 9.364 3.430 -11.805 1.00 96.19 86 ARG A CA 1
ATOM 691 C C . ARG A 1 86 ? 9.567 4.400 -10.637 1.00 96.19 86 ARG A C 1
ATOM 693 O O . ARG A 1 86 ? 10.711 4.668 -10.272 1.00 96.19 86 ARG A O 1
ATOM 700 N N . HIS A 1 87 ? 8.493 4.880 -10.002 1.00 94.12 87 HIS A N 1
ATOM 701 C CA . HIS A 1 87 ? 8.574 5.915 -8.955 1.00 94.12 87 HIS A CA 1
ATOM 702 C C . HIS A 1 87 ? 9.544 5.640 -7.785 1.00 94.12 87 HIS A C 1
ATOM 704 O O . HIS A 1 87 ? 10.047 6.613 -7.221 1.00 94.12 87 HIS A O 1
ATOM 710 N N . PRO A 1 88 ? 9.827 4.388 -7.358 1.00 92.88 88 PRO A N 1
ATOM 711 C CA . PRO A 1 88 ? 10.738 4.165 -6.238 1.00 92.88 88 PRO A CA 1
ATOM 712 C C . PRO A 1 88 ? 12.207 4.454 -6.564 1.00 92.88 88 PRO A C 1
ATOM 714 O O . PRO A 1 88 ? 13.007 4.541 -5.635 1.00 92.88 88 PRO A O 1
ATOM 717 N N . TYR A 1 89 ? 12.583 4.544 -7.847 1.00 93.88 89 TYR A N 1
ATOM 718 C CA . TYR A 1 89 ? 13.985 4.668 -8.265 1.00 93.88 89 TYR A CA 1
ATOM 719 C C . TYR A 1 89 ? 14.246 5.702 -9.368 1.00 93.88 89 TYR A C 1
ATOM 721 O O . TYR A 1 89 ? 15.382 6.150 -9.502 1.00 93.88 89 TYR A O 1
ATOM 729 N N . ASP A 1 90 ? 13.238 6.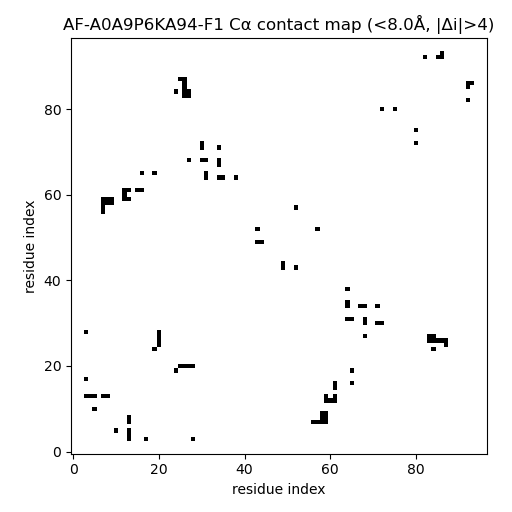083 -10.153 1.00 95.44 90 ASP A N 1
ATOM 730 C CA . ASP A 1 90 ? 13.361 7.073 -11.223 1.00 95.44 90 ASP A CA 1
ATOM 731 C C . ASP A 1 90 ? 12.789 8.426 -10.757 1.00 95.44 90 ASP A C 1
ATOM 733 O O . ASP A 1 90 ? 11.567 8.579 -10.652 1.00 95.44 90 ASP A O 1
ATOM 737 N N . PRO A 1 91 ? 13.643 9.428 -10.471 1.00 91.56 91 PRO A N 1
ATOM 738 C CA . PRO A 1 91 ? 13.190 10.736 -10.010 1.00 91.56 91 PRO A CA 1
ATOM 739 C C . PRO A 1 91 ? 12.471 11.539 -11.104 1.00 91.56 91 PRO A C 1
ATOM 741 O O . PRO A 1 91 ? 11.733 12.462 -10.775 1.00 91.56 91 PRO A O 1
ATOM 744 N N . THR A 1 92 ? 12.647 11.187 -12.384 1.00 94.31 92 THR A N 1
ATOM 745 C CA . THR A 1 92 ? 12.033 11.899 -13.520 1.00 94.31 92 THR A CA 1
ATOM 746 C C . THR A 1 92 ? 10.576 11.500 -13.752 1.00 94.31 92 THR A C 1
ATOM 748 O O . THR A 1 92 ? 9.877 12.120 -14.549 1.00 94.31 92 THR A O 1
ATOM 751 N N . VAL A 1 93 ? 10.080 10.479 -13.041 1.00 93.19 93 VAL A N 1
ATOM 752 C CA . VAL A 1 93 ? 8.669 10.056 -13.093 1.00 93.19 93 VAL A CA 1
ATOM 753 C C . VAL A 1 93 ? 7.732 11.206 -12.735 1.00 93.19 93 VAL A C 1
ATOM 755 O O . VAL A 1 93 ? 6.667 11.325 -13.332 1.00 93.19 93 VAL A O 1
ATOM 758 N N . ALA A 1 94 ? 8.130 12.066 -11.793 1.00 86.62 94 ALA A N 1
ATOM 759 C CA . ALA A 1 94 ? 7.328 13.212 -11.376 1.00 86.62 94 ALA A CA 1
ATOM 760 C C . ALA A 1 94 ? 7.125 14.247 -12.497 1.00 86.62 94 ALA A C 1
ATOM 762 O O . ALA A 1 94 ? 6.116 14.941 -12.489 1.00 86.62 94 ALA A O 1
ATOM 763 N N . ASP A 1 95 ? 8.036 14.315 -13.471 1.00 92.31 95 ASP A N 1
ATOM 764 C CA . ASP A 1 95 ? 7.960 15.255 -14.597 1.00 92.31 95 ASP A CA 1
ATOM 765 C C . ASP A 1 95 ? 6.998 14.778 -15.704 1.00 92.31 95 ASP A C 1
ATOM 767 O O . ASP A 1 95 ? 6.739 15.500 -16.666 1.00 92.31 95 ASP A O 1
ATOM 771 N N . GLN A 1 96 ? 6.495 13.542 -15.598 1.00 84.62 96 GLN A N 1
ATOM 772 C CA . GLN A 1 96 ? 5.649 12.878 -16.599 1.00 84.62 96 GLN A CA 1
ATOM 773 C C . GLN A 1 96 ? 4.154 12.876 -16.221 1.00 84.62 96 GLN A C 1
ATOM 775 O O . GLN A 1 96 ? 3.354 12.274 -16.941 1.00 84.62 96 GLN A O 1
ATOM 780 N N . ILE A 1 97 ? 3.786 13.503 -15.097 1.00 76.25 97 ILE A N 1
ATOM 781 C CA . ILE A 1 97 ? 2.422 13.573 -14.537 1.00 76.25 97 ILE A CA 1
ATOM 782 C C . ILE A 1 97 ? 1.873 14.989 -14.715 1.00 76.25 97 ILE A C 1
ATOM 784 O O . ILE A 1 97 ? 0.698 15.107 -15.129 1.00 76.25 97 ILE A O 1
#

Foldseek 3Di:
DPCLCCVADDVVLSVLLVVVCVVPHVLLSVQLVVQQCVVCVVVLVVDPCSVVCVVRPHHHDNVSSVVSSVVVLVVDDPVVVVLSRCVVPDPCS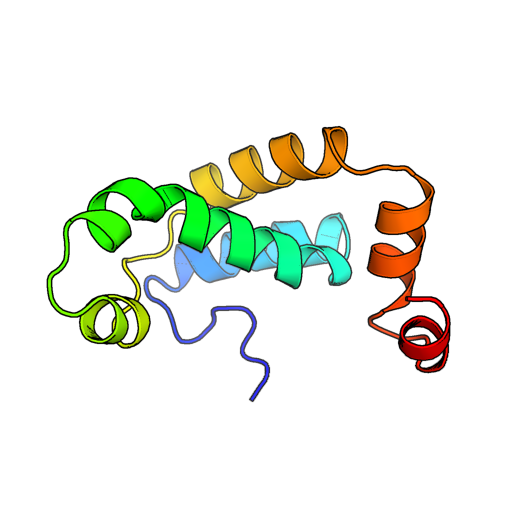VVVD

Nearest PDB structures (foldseek):
  8x19-assembly1_N  TM=6.089E-01  e=4.446E+00  Homo sapiens

Organism: NCBI:txid979761

Mean predicted aligned error: 3.96 Å